Protein AF-A0A951YF21-F1 (afdb_monomer_lite)

pLDDT: mean 87.26, std 12.44, range [41.75, 98.25]

Sequence (91 aa):
MNNTDKKHILYSYETVRDALIKLNDLKKNTILIVVDEQEHLVGSLTDGDLRRGFIKGLTFDNPLTDYLQPDPLFVYQDELHKTDFNNMRYR

Secondary structure (DSSP, 8-state):
--TTTGGGEEETTS-HHHHHHHHHHH-TT-EEEEE-TT--EEEEEEHHHHHHHHHTT--TTS-GGGGS-SS-----TTTTTT--HHHHTT-

Foldseek 3Di:
DPPVVCLQEDEQQDWPVVVVVSQVVVDPPHKHQYAYPVRHGQAIDDPVLVVVCVVVVHDRPDGPSVSGDRDHQDDDPVCVVVDDVVVSVVD

Structure (mmCIF, N/CA/C/O backbone):
data_AF-A0A951YF21-F1
#
_entry.id   AF-A0A951YF21-F1
#
loop_
_atom_site.group_PDB
_atom_site.id
_atom_site.type_symbol
_atom_site.label_atom_id
_atom_site.label_alt_id
_atom_site.label_comp_id
_atom_site.label_asym_id
_atom_site.label_entity_id
_atom_site.label_seq_id
_atom_site.pdbx_PDB_ins_code
_atom_site.Cartn_x
_atom_site.Cartn_y
_atom_site.Cartn_z
_atom_site.occupancy
_atom_site.B_iso_or_equiv
_atom_site.auth_seq_id
_atom_site.auth_comp_id
_atom_site.auth_asym_id
_atom_site.auth_atom_id
_atom_site.pdbx_PDB_model_num
ATOM 1 N N . MET A 1 1 ? 12.652 -13.387 -8.271 1.00 53.25 1 MET A N 1
ATOM 2 C CA . MET A 1 1 ? 13.151 -12.147 -7.634 1.00 53.25 1 MET A CA 1
ATOM 3 C C . MET A 1 1 ? 14.297 -12.436 -6.680 1.00 53.25 1 MET A C 1
ATOM 5 O O . MET A 1 1 ? 14.298 -13.491 -6.050 1.00 53.25 1 MET A O 1
ATOM 9 N N . ASN A 1 2 ? 15.246 -11.506 -6.558 1.00 41.75 2 ASN A N 1
ATOM 10 C CA . ASN A 1 2 ? 16.287 -11.576 -5.532 1.00 41.75 2 ASN A CA 1
ATOM 11 C C . ASN A 1 2 ? 15.693 -11.206 -4.162 1.00 41.75 2 ASN A C 1
ATOM 13 O O . ASN A 1 2 ? 14.656 -10.550 -4.069 1.00 41.75 2 ASN A O 1
ATOM 17 N N . ASN A 1 3 ? 16.354 -11.607 -3.072 1.00 52.25 3 ASN A N 1
ATOM 18 C CA . ASN A 1 3 ? 15.857 -11.400 -1.701 1.00 52.25 3 ASN A CA 1
ATOM 19 C C . ASN A 1 3 ? 15.649 -9.906 -1.344 1.00 52.25 3 ASN A C 1
ATOM 21 O O . ASN A 1 3 ? 14.896 -9.569 -0.436 1.00 52.25 3 ASN A O 1
ATOM 25 N N . THR A 1 4 ? 16.293 -9.001 -2.087 1.00 52.28 4 THR A N 1
ATOM 26 C CA . THR A 1 4 ? 16.221 -7.543 -1.922 1.00 52.28 4 THR A CA 1
ATOM 27 C C . THR A 1 4 ? 14.944 -6.917 -2.494 1.00 52.28 4 THR A C 1
ATOM 29 O O . THR A 1 4 ? 14.582 -5.828 -2.056 1.00 52.28 4 THR A O 1
ATOM 32 N N . ASP A 1 5 ? 14.244 -7.591 -3.413 1.00 62.09 5 ASP A N 1
ATOM 33 C CA . ASP A 1 5 ? 13.042 -7.058 -4.078 1.00 62.09 5 ASP A CA 1
ATOM 34 C C . ASP A 1 5 ? 11.783 -7.276 -3.222 1.00 62.09 5 ASP A C 1
ATOM 36 O O . ASP A 1 5 ? 10.869 -6.452 -3.205 1.00 62.09 5 ASP A O 1
ATOM 40 N N . LYS A 1 6 ? 11.770 -8.350 -2.420 1.00 75.81 6 LYS A N 1
ATOM 41 C CA . LYS A 1 6 ? 10.622 -8.749 -1.586 1.00 75.81 6 LYS A CA 1
ATOM 42 C C . LYS A 1 6 ? 10.226 -7.718 -0.533 1.00 75.81 6 LYS A C 1
ATOM 44 O O . LYS A 1 6 ? 9.074 -7.680 -0.117 1.00 75.81 6 LYS A O 1
ATOM 49 N N . LYS A 1 7 ? 11.158 -6.865 -0.101 1.00 86.69 7 LYS A N 1
ATOM 50 C CA . LYS A 1 7 ? 10.876 -5.843 0.918 1.00 86.69 7 LYS A CA 1
ATOM 51 C C . LYS A 1 7 ? 9.882 -4.780 0.437 1.00 86.69 7 LYS A C 1
ATOM 53 O O . LYS A 1 7 ? 9.217 -4.182 1.269 1.00 86.69 7 LYS A O 1
ATOM 58 N N . HIS A 1 8 ? 9.768 -4.573 -0.878 1.00 90.81 8 HIS A N 1
ATOM 59 C CA . HIS A 1 8 ? 8.816 -3.632 -1.474 1.00 90.81 8 HIS A CA 1
ATOM 60 C C . HIS A 1 8 ? 7.470 -4.273 -1.823 1.00 90.81 8 HIS A C 1
ATOM 62 O O . HIS A 1 8 ? 6.565 -3.559 -2.229 1.00 90.81 8 HIS A O 1
ATOM 68 N N . ILE A 1 9 ? 7.325 -5.592 -1.690 1.00 93.12 9 ILE A N 1
ATOM 69 C CA . ILE A 1 9 ? 6.095 -6.301 -2.057 1.00 93.12 9 ILE A CA 1
ATOM 70 C C . ILE A 1 9 ? 5.181 -6.363 -0.847 1.00 93.12 9 ILE A C 1
ATOM 72 O O . ILE A 1 9 ? 5.647 -6.692 0.237 1.00 93.12 9 ILE A O 1
ATOM 76 N N . LEU A 1 10 ? 3.900 -6.087 -1.023 1.00 95.00 10 LEU A N 1
ATOM 77 C CA . LEU A 1 10 ? 2.861 -6.267 -0.017 1.00 95.00 10 LEU A CA 1
ATOM 78 C C . LEU A 1 10 ? 1.736 -7.090 -0.655 1.00 95.00 10 LEU A C 1
ATOM 80 O O . LEU A 1 10 ? 1.362 -6.832 -1.795 1.00 95.00 10 LEU A O 1
ATOM 84 N N . TYR A 1 11 ? 1.212 -8.093 0.030 1.00 96.31 11 TYR A N 1
ATOM 85 C CA . TYR A 1 11 ? 0.077 -8.853 -0.479 1.00 96.31 1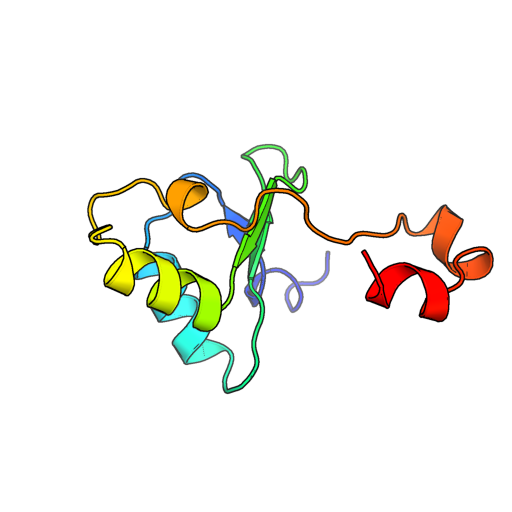1 TYR A CA 1
ATOM 86 C C . TYR A 1 11 ? -1.229 -8.111 -0.200 1.00 96.31 11 TYR A C 1
ATOM 88 O O . TYR A 1 11 ? -1.381 -7.457 0.830 1.00 96.31 11 TYR A O 1
ATOM 96 N N . SER A 1 12 ? -2.203 -8.228 -1.100 1.00 95.75 12 SER A N 1
ATOM 97 C CA . SER A 1 12 ? -3.484 -7.514 -1.013 1.00 95.75 12 SER A CA 1
ATOM 98 C C . SER A 1 12 ? -4.320 -7.874 0.220 1.00 95.75 12 SER A C 1
ATOM 100 O O . SER A 1 12 ? -5.205 -7.108 0.593 1.00 95.75 12 SER A O 1
ATOM 102 N N . TYR A 1 13 ? -4.051 -9.025 0.846 1.00 96.69 13 TYR A N 1
ATOM 103 C CA . TYR A 1 13 ? -4.690 -9.464 2.088 1.00 96.69 13 TYR A CA 1
ATOM 104 C C . TYR A 1 13 ? -4.004 -8.929 3.358 1.00 96.69 13 TYR A C 1
ATOM 106 O O . TYR A 1 13 ? -4.552 -9.089 4.450 1.00 96.69 13 TYR A O 1
ATOM 114 N N . GLU A 1 14 ? -2.805 -8.342 3.252 1.00 97.44 14 GLU A N 1
ATOM 115 C CA . GLU A 1 14 ? -2.116 -7.737 4.396 1.00 97.44 14 GLU A CA 1
ATOM 116 C C . GLU A 1 14 ? -2.854 -6.479 4.869 1.00 97.44 14 GLU A C 1
ATOM 118 O O . GLU A 1 14 ? -3.627 -5.854 4.142 1.00 97.44 14 GLU A O 1
ATOM 123 N N . THR A 1 15 ? -2.634 -6.103 6.125 1.00 97.94 15 THR A N 1
ATOM 124 C CA . THR A 1 15 ? -3.365 -5.001 6.749 1.00 97.94 15 THR A CA 1
ATOM 125 C C . THR A 1 15 ? -2.723 -3.646 6.458 1.00 97.94 15 THR A C 1
ATOM 127 O O . THR A 1 15 ? -1.539 -3.527 6.132 1.00 97.94 15 THR A O 1
ATOM 130 N N . VAL A 1 16 ? -3.481 -2.572 6.693 1.00 97.88 16 VAL A N 1
ATOM 131 C CA . VAL A 1 16 ? -2.955 -1.194 6.687 1.00 97.88 16 VAL A CA 1
ATOM 132 C C . VAL A 1 16 ? -1.786 -1.028 7.670 1.00 97.88 16 VAL A C 1
ATOM 134 O O . VAL A 1 16 ? -0.856 -0.258 7.424 1.00 97.88 16 VAL A O 1
ATOM 137 N N . ARG A 1 17 ? -1.798 -1.765 8.789 1.00 97.06 17 ARG A N 1
ATOM 138 C CA . ARG A 1 17 ? -0.708 -1.750 9.771 1.00 97.06 17 ARG A CA 1
ATOM 139 C C . ARG A 1 17 ? 0.567 -2.369 9.202 1.00 97.06 17 ARG A C 1
ATOM 141 O O . ARG A 1 17 ? 1.633 -1.784 9.386 1.00 97.06 17 ARG A O 1
ATOM 148 N N . ASP A 1 18 ? 0.455 -3.493 8.500 1.00 96.62 18 ASP A N 1
ATOM 149 C CA . ASP A 1 18 ? 1.598 -4.156 7.859 1.00 96.62 18 ASP A CA 1
ATOM 150 C C . ASP A 1 18 ? 2.235 -3.233 6.816 1.00 96.62 18 ASP A C 1
ATOM 152 O O . ASP A 1 18 ? 3.454 -3.054 6.798 1.00 96.62 18 ASP A O 1
AT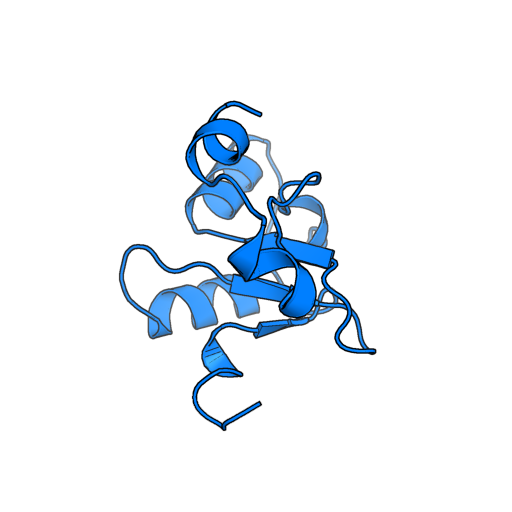OM 156 N N . ALA A 1 19 ? 1.401 -2.544 6.029 1.00 95.31 19 ALA A N 1
ATOM 157 C CA . ALA A 1 19 ? 1.851 -1.535 5.077 1.00 95.31 19 ALA A CA 1
ATOM 158 C C . ALA A 1 19 ? 2.669 -0.418 5.743 1.00 95.31 19 ALA A C 1
ATOM 160 O O . ALA A 1 19 ? 3.753 -0.083 5.270 1.00 95.31 19 ALA A O 1
ATOM 161 N N . LEU A 1 20 ? 2.182 0.141 6.856 1.00 94.62 20 LEU A N 1
ATOM 162 C CA . LEU A 1 20 ? 2.867 1.216 7.583 1.00 94.62 20 LEU A CA 1
ATOM 163 C C . LEU A 1 20 ? 4.191 0.768 8.205 1.00 94.62 20 LEU A C 1
ATOM 165 O O . LEU A 1 20 ? 5.163 1.519 8.157 1.00 94.62 20 LEU A O 1
ATOM 169 N N . ILE A 1 21 ? 4.248 -0.445 8.767 1.00 93.44 21 ILE A N 1
ATOM 170 C CA . ILE A 1 21 ? 5.496 -1.023 9.291 1.00 93.44 21 ILE A CA 1
ATOM 171 C C . ILE A 1 21 ? 6.519 -1.126 8.157 1.00 93.44 21 ILE A C 1
ATOM 173 O O . ILE A 1 21 ? 7.649 -0.654 8.283 1.00 93.44 21 ILE A O 1
ATOM 177 N N . LYS A 1 22 ? 6.095 -1.662 7.012 1.00 92.69 22 LYS A N 1
ATOM 178 C CA . LYS A 1 22 ? 6.961 -1.845 5.849 1.00 92.69 22 LYS A CA 1
ATOM 179 C C . LYS A 1 22 ? 7.438 -0.511 5.275 1.00 92.69 22 LYS A C 1
ATOM 181 O O . LYS A 1 22 ? 8.625 -0.349 5.008 1.00 92.69 22 LYS A O 1
ATOM 186 N N . LEU A 1 23 ? 6.548 0.473 5.141 1.00 92.25 23 LEU A N 1
ATOM 187 C CA . LEU A 1 23 ? 6.902 1.828 4.702 1.00 92.25 23 LEU A CA 1
ATOM 188 C C . LEU A 1 23 ? 7.910 2.492 5.651 1.00 92.25 23 LEU A C 1
ATOM 190 O O . LEU A 1 23 ? 8.873 3.106 5.184 1.00 92.25 23 LEU A O 1
ATOM 194 N N . ASN A 1 24 ? 7.743 2.319 6.964 1.00 90.12 24 ASN A N 1
ATOM 195 C CA . ASN A 1 24 ? 8.674 2.838 7.964 1.00 90.12 24 ASN A CA 1
ATOM 196 C C . ASN A 1 24 ? 10.088 2.246 7.809 1.00 90.12 24 ASN A C 1
ATOM 198 O O . ASN A 1 24 ? 11.078 2.978 7.889 1.00 90.12 24 ASN A O 1
ATOM 202 N N . ASP A 1 25 ? 10.193 0.949 7.516 1.00 88.81 25 ASP A N 1
ATOM 203 C CA . ASP A 1 25 ? 11.480 0.262 7.357 1.00 88.81 25 ASP A CA 1
ATOM 204 C C . ASP A 1 25 ? 12.218 0.652 6.065 1.00 88.81 25 ASP A C 1
ATOM 206 O O . ASP A 1 25 ? 13.454 0.641 6.005 1.00 88.81 25 ASP A O 1
ATOM 210 N N . LEU A 1 26 ? 11.482 1.029 5.015 1.00 84.94 26 LEU A N 1
ATOM 211 C CA . LEU A 1 26 ? 12.052 1.288 3.691 1.00 84.94 26 LEU A CA 1
ATOM 212 C C . LEU A 1 26 ? 12.619 2.708 3.488 1.00 84.94 26 LEU A C 1
ATOM 214 O O . LEU A 1 26 ? 13.293 2.946 2.484 1.00 84.94 26 LEU A O 1
ATOM 218 N N . LYS A 1 27 ? 12.466 3.613 4.469 1.00 78.81 27 LYS A N 1
ATOM 219 C CA . LYS A 1 27 ? 12.889 5.036 4.443 1.00 78.81 27 LYS A CA 1
ATOM 220 C C . LYS A 1 27 ? 12.044 5.914 3.491 1.00 78.81 27 LYS A C 1
ATOM 222 O O . LYS A 1 27 ? 11.086 5.461 2.871 1.00 78.81 27 LYS A O 1
ATOM 227 N N . LYS A 1 28 ? 12.365 7.218 3.422 1.00 70.06 28 LYS A N 1
ATOM 228 C CA . LYS A 1 28 ? 11.573 8.255 2.719 1.00 70.06 28 LYS A CA 1
ATOM 229 C C . LYS A 1 28 ? 11.396 7.985 1.217 1.00 70.06 28 LYS A C 1
ATOM 231 O O . LYS A 1 28 ? 12.340 7.578 0.549 1.00 70.06 28 LYS A O 1
ATOM 236 N N . ASN A 1 29 ? 10.224 8.372 0.699 1.00 65.75 29 ASN A N 1
ATOM 237 C CA . ASN A 1 29 ? 9.800 8.275 -0.708 1.00 65.75 29 ASN A CA 1
ATOM 238 C C . ASN A 1 29 ? 9.673 6.839 -1.233 1.00 65.75 29 ASN A C 1
ATOM 240 O O . ASN A 1 29 ? 9.932 6.583 -2.409 1.00 65.75 29 ASN A O 1
ATOM 244 N N . THR A 1 30 ? 9.273 5.910 -0.368 1.00 82.81 30 THR A N 1
ATOM 245 C CA . THR A 1 30 ? 9.105 4.518 -0.769 1.00 82.81 30 THR A CA 1
ATOM 246 C C . THR A 1 30 ? 7.710 4.237 -1.319 1.00 82.81 30 THR A C 1
ATOM 248 O O . THR A 1 30 ? 6.707 4.778 -0.857 1.00 82.81 30 THR A O 1
ATOM 251 N N . ILE A 1 31 ? 7.681 3.351 -2.309 1.00 89.56 31 ILE A N 1
ATOM 252 C CA . ILE A 1 31 ? 6.498 2.707 -2.856 1.00 89.56 31 ILE A CA 1
ATOM 253 C C . ILE A 1 31 ? 6.480 1.231 -2.443 1.00 89.56 31 ILE A C 1
ATOM 255 O O . ILE A 1 31 ? 7.525 0.565 -2.423 1.00 89.56 31 ILE A O 1
ATOM 259 N N . LEU A 1 32 ? 5.290 0.739 -2.115 1.00 92.56 32 LEU A N 1
ATOM 260 C CA . LEU A 1 32 ? 4.987 -0.681 -2.016 1.00 92.56 32 LEU A CA 1
ATOM 261 C C . LEU A 1 32 ? 4.263 -1.126 -3.284 1.00 92.56 32 LEU A C 1
ATOM 263 O O . LEU A 1 32 ? 3.337 -0.460 -3.746 1.00 92.56 32 LEU A O 1
ATOM 267 N N . ILE A 1 33 ? 4.694 -2.253 -3.834 1.00 92.38 33 ILE A N 1
ATOM 268 C CA . ILE A 1 33 ? 4.031 -2.948 -4.931 1.00 92.38 33 ILE A CA 1
ATOM 269 C C . ILE A 1 33 ? 3.062 -3.937 -4.306 1.00 92.38 33 ILE A C 1
ATOM 271 O O . ILE A 1 33 ? 3.480 -4.799 -3.533 1.00 92.38 33 ILE A O 1
ATOM 275 N N . VAL A 1 34 ? 1.780 -3.792 -4.615 1.00 93.88 34 VAL A N 1
ATOM 276 C CA . VAL A 1 34 ? 0.736 -4.633 -4.041 1.00 93.88 34 VAL A CA 1
ATOM 277 C C . VAL A 1 34 ? 0.367 -5.725 -5.028 1.00 93.88 34 VAL A C 1
ATOM 279 O O . VAL A 1 34 ? 0.063 -5.428 -6.185 1.00 93.88 34 VAL A O 1
ATOM 282 N N . VAL A 1 35 ? 0.419 -6.975 -4.575 1.00 93.81 35 VAL A N 1
ATOM 283 C CA . VAL A 1 35 ? 0.170 -8.161 -5.401 1.00 93.81 35 VAL A CA 1
ATOM 2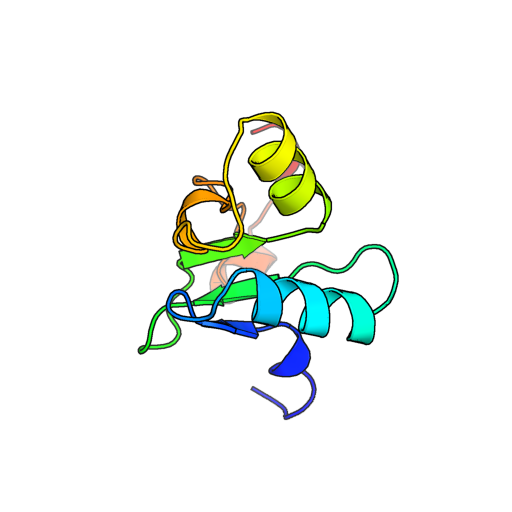84 C C . VAL A 1 35 ? -0.892 -9.072 -4.794 1.00 93.81 35 VAL A C 1
ATOM 286 O O . VAL A 1 35 ? -1.150 -9.014 -3.592 1.00 93.81 35 VAL A O 1
ATOM 289 N N . ASP A 1 36 ? -1.509 -9.910 -5.621 1.00 94.56 36 ASP A N 1
ATOM 290 C CA . ASP A 1 36 ? -2.377 -10.993 -5.155 1.00 94.56 36 ASP A CA 1
ATOM 291 C C . ASP A 1 36 ? -1.558 -12.210 -4.673 1.00 94.56 36 ASP A C 1
ATOM 293 O O . ASP A 1 36 ? -0.325 -12.209 -4.678 1.00 94.56 36 ASP A O 1
ATOM 297 N N . GLU A 1 37 ? -2.242 -13.272 -4.244 1.00 94.31 37 GLU A N 1
ATOM 298 C CA . GLU A 1 37 ? -1.612 -14.523 -3.788 1.00 94.31 37 GLU A CA 1
ATOM 299 C C . GLU A 1 37 ? -0.811 -15.253 -4.883 1.00 94.31 37 GLU A C 1
ATOM 301 O O . GLU A 1 37 ? 0.019 -16.108 -4.574 1.00 94.31 37 GLU A O 1
ATOM 306 N N . GLN A 1 38 ? -1.055 -14.937 -6.157 1.00 94.94 38 GLN A N 1
ATOM 307 C CA . GLN A 1 38 ? -0.347 -15.483 -7.313 1.00 94.94 38 GLN A CA 1
ATOM 308 C C . GLN A 1 38 ? 0.779 -14.549 -7.803 1.00 94.94 38 GLN A C 1
ATOM 310 O O . GLN A 1 38 ? 1.371 -14.806 -8.850 1.00 94.94 38 GLN A O 1
ATOM 315 N N . GLU A 1 39 ? 1.108 -13.503 -7.035 1.00 90.88 39 GLU A N 1
ATOM 316 C CA . GLU A 1 39 ? 2.087 -12.458 -7.359 1.00 90.88 39 GLU A CA 1
ATOM 317 C C . GLU A 1 39 ? 1.725 -11.598 -8.593 1.00 90.88 39 GLU A C 1
ATOM 319 O O . GLU A 1 39 ? 2.597 -10.947 -9.177 1.00 90.88 39 GLU A O 1
ATOM 324 N N . HIS A 1 40 ? 0.448 -11.520 -8.985 1.00 90.56 40 HIS A N 1
ATOM 325 C CA . HIS A 1 40 ? 0.016 -10.562 -10.005 1.00 90.56 40 HIS A CA 1
ATOM 326 C C . HIS A 1 40 ? -0.090 -9.151 -9.427 1.00 90.56 40 HIS A C 1
ATOM 328 O O . HIS A 1 40 ? -0.566 -8.958 -8.310 1.00 90.56 40 HIS A O 1
ATOM 334 N N . LEU A 1 41 ? 0.309 -8.144 -10.211 1.00 89.94 41 LEU A N 1
ATOM 335 C CA . LEU A 1 41 ? 0.207 -6.738 -9.825 1.00 89.94 41 LEU A CA 1
ATOM 336 C C . LEU A 1 41 ? -1.261 -6.329 -9.637 1.00 89.94 41 LEU A C 1
ATOM 338 O O . LEU A 1 41 ? -2.025 -6.286 -10.597 1.00 89.94 41 LEU A O 1
ATOM 342 N N . VAL A 1 42 ? -1.615 -5.962 -8.407 1.00 92.00 42 VAL A N 1
ATOM 343 C CA . VAL A 1 42 ? -2.926 -5.401 -8.047 1.00 92.00 42 VAL A CA 1
ATOM 344 C C . VAL A 1 42 ? -2.868 -3.877 -8.031 1.00 92.00 42 VAL A C 1
ATOM 346 O O . VAL A 1 42 ? -3.809 -3.209 -8.450 1.00 92.00 42 VAL A O 1
ATOM 349 N N . GLY A 1 43 ? -1.761 -3.305 -7.557 1.00 91.69 43 GLY A N 1
ATOM 350 C CA . GLY A 1 43 ? -1.608 -1.859 -7.480 1.00 91.69 43 GLY A CA 1
ATOM 351 C C . GLY A 1 43 ? -0.315 -1.428 -6.813 1.00 91.69 43 GLY A C 1
ATOM 352 O O . GLY A 1 43 ? 0.630 -2.200 -6.656 1.00 91.69 43 GLY A O 1
ATOM 353 N N . SER A 1 44 ? -0.280 -0.167 -6.401 1.00 91.88 44 SER A N 1
ATOM 354 C CA . SER A 1 44 ? 0.824 0.371 -5.615 1.00 91.88 44 SER A CA 1
ATOM 355 C C . SER A 1 44 ? 0.308 1.217 -4.465 1.00 91.88 44 SER A C 1
ATOM 357 O O . SER A 1 44 ? -0.814 1.728 -4.513 1.00 91.88 44 SER A O 1
ATOM 359 N N . LEU A 1 45 ? 1.129 1.343 -3.429 1.00 93.19 45 LEU A N 1
ATOM 360 C CA . LEU A 1 45 ? 0.772 2.056 -2.218 1.00 93.19 45 LEU A CA 1
ATOM 361 C C . LEU A 1 45 ? 1.944 2.897 -1.718 1.00 93.19 45 LEU A C 1
ATOM 363 O O . LEU A 1 45 ? 3.078 2.429 -1.608 1.00 93.19 45 LEU A O 1
ATOM 367 N N . THR A 1 46 ? 1.652 4.146 -1.377 1.00 92.44 46 THR A N 1
ATOM 368 C CA . THR A 1 46 ? 2.589 5.087 -0.756 1.00 92.44 46 THR A CA 1
ATOM 369 C C . THR A 1 46 ? 2.007 5.659 0.538 1.00 92.44 46 THR A C 1
ATOM 371 O O . THR A 1 46 ? 0.796 5.607 0.764 1.00 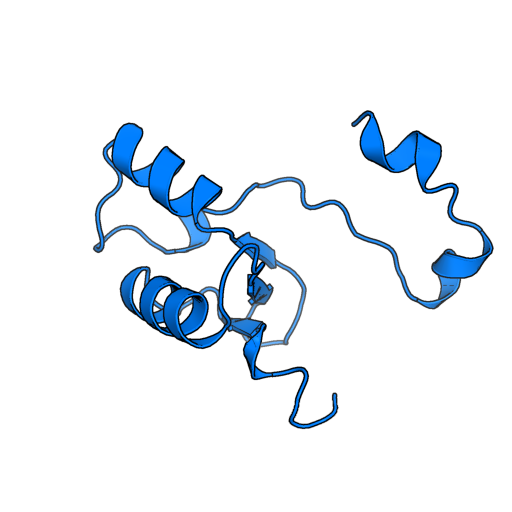92.44 46 THR A O 1
ATOM 374 N N . ASP A 1 47 ? 2.833 6.328 1.350 1.00 91.94 47 ASP A N 1
ATOM 375 C CA . ASP A 1 47 ? 2.344 7.143 2.480 1.00 91.94 47 ASP A CA 1
ATOM 376 C C . ASP A 1 47 ? 1.278 8.163 2.045 1.00 91.94 47 ASP A C 1
ATOM 378 O O . ASP A 1 47 ? 0.380 8.520 2.808 1.00 91.94 47 ASP A O 1
ATOM 382 N N . GLY A 1 48 ? 1.368 8.659 0.804 1.00 91.62 48 GLY A N 1
ATOM 383 C CA . GLY A 1 48 ? 0.399 9.593 0.245 1.00 91.62 48 GLY A CA 1
ATOM 384 C C . GLY A 1 48 ? -0.987 8.977 0.081 1.00 91.62 48 GLY A C 1
ATOM 385 O O . GLY A 1 48 ? -1.977 9.663 0.336 1.00 91.62 48 GLY A O 1
ATOM 386 N N . ASP A 1 49 ? -1.056 7.708 -0.312 1.00 93.50 49 ASP A N 1
ATOM 387 C CA . ASP A 1 49 ? -2.301 6.956 -0.467 1.00 93.50 49 ASP A CA 1
ATOM 388 C C . ASP A 1 49 ? -2.945 6.679 0.886 1.00 93.50 49 ASP A C 1
ATOM 390 O O . ASP A 1 49 ? -4.102 7.040 1.098 1.00 93.50 49 ASP A O 1
ATOM 394 N N . LEU A 1 50 ? -2.156 6.179 1.843 1.00 95.44 50 LEU A N 1
ATOM 395 C CA . LEU A 1 50 ? -2.593 5.968 3.224 1.00 95.44 50 LEU A CA 1
ATOM 396 C C . LEU A 1 50 ? -3.121 7.260 3.847 1.00 95.44 50 LEU A C 1
ATOM 398 O O . LEU A 1 50 ? -4.251 7.317 4.331 1.00 95.44 50 LEU A O 1
ATOM 402 N N . ARG A 1 51 ? -2.353 8.349 3.740 1.00 95.31 51 ARG A N 1
ATOM 403 C CA . ARG A 1 51 ? -2.769 9.672 4.218 1.00 95.31 51 ARG A CA 1
ATOM 404 C C . ARG A 1 51 ? -4.064 10.147 3.555 1.00 95.31 51 ARG A C 1
ATOM 406 O O . ARG A 1 51 ? -4.919 10.696 4.243 1.00 95.31 51 ARG A O 1
ATOM 413 N N . ARG A 1 52 ? -4.228 9.970 2.237 1.00 95.62 52 ARG A N 1
ATOM 414 C CA . ARG A 1 52 ? -5.471 10.335 1.531 1.00 95.62 52 ARG A CA 1
ATOM 415 C C . ARG A 1 52 ? -6.653 9.479 1.980 1.00 95.62 52 ARG A C 1
ATOM 417 O O . ARG A 1 52 ? -7.743 10.025 2.123 1.00 95.62 52 ARG A O 1
ATOM 424 N N . GLY A 1 53 ? -6.444 8.187 2.212 1.00 96.38 53 GLY A N 1
ATOM 425 C CA . GLY A 1 53 ? -7.461 7.274 2.729 1.00 96.38 53 GLY A CA 1
ATOM 426 C C . GLY A 1 53 ? -7.949 7.683 4.116 1.00 96.38 53 GLY A C 1
ATOM 427 O O . GLY A 1 53 ? -9.150 7.861 4.311 1.00 96.38 53 GLY A O 1
ATOM 428 N N . PHE A 1 54 ? -7.026 7.968 5.038 1.00 97.75 54 PHE A N 1
ATOM 429 C CA . PHE A 1 54 ? -7.376 8.449 6.378 1.00 97.75 54 PHE A CA 1
ATOM 430 C C . PHE A 1 54 ? -8.138 9.784 6.344 1.00 97.75 54 PHE A C 1
ATOM 432 O O . PHE A 1 54 ? -9.122 9.947 7.060 1.00 97.75 54 PHE A O 1
ATOM 439 N N . ILE A 1 55 ? -7.754 10.725 5.469 1.00 97.94 55 ILE A N 1
ATOM 440 C CA . ILE A 1 55 ? -8.491 11.993 5.280 1.00 97.94 55 ILE A CA 1
ATOM 441 C C . ILE A 1 55 ? -9.928 11.750 4.783 1.00 97.94 55 ILE A C 1
ATOM 443 O O . ILE A 1 55 ? -10.829 12.511 5.126 1.00 97.94 55 ILE A O 1
ATOM 447 N N . LYS A 1 56 ? -10.156 10.690 3.998 1.00 96.81 56 LYS A N 1
ATOM 448 C CA . LYS A 1 56 ? -11.487 10.281 3.517 1.00 96.81 56 LYS A CA 1
ATOM 449 C C . LYS A 1 56 ? -12.297 9.483 4.550 1.00 96.81 56 LYS A C 1
ATOM 451 O O . LYS A 1 56 ? -13.431 9.118 4.254 1.00 96.81 56 LYS A O 1
ATOM 456 N N . GLY A 1 57 ? -11.746 9.224 5.737 1.00 97.88 57 GLY A N 1
ATOM 457 C CA . GLY A 1 57 ? -12.417 8.491 6.812 1.00 97.88 57 GLY A CA 1
ATOM 458 C C . GLY A 1 57 ? -12.226 6.974 6.777 1.00 97.88 57 GLY A C 1
ATOM 459 O O . GLY A 1 57 ? -12.886 6.284 7.549 1.00 97.88 57 GLY A O 1
ATOM 460 N N . LEU A 1 58 ? -11.334 6.449 5.926 1.00 98.12 58 LEU A N 1
ATOM 461 C CA . LEU A 1 58 ? -10.919 5.049 6.033 1.00 98.12 58 LEU A CA 1
ATOM 462 C C . LEU A 1 58 ? -10.166 4.837 7.353 1.00 98.12 58 LEU A C 1
ATOM 464 O O . LEU A 1 58 ? -9.482 5.739 7.844 1.00 98.12 58 LEU A O 1
ATOM 468 N N . THR A 1 59 ? -10.288 3.646 7.928 1.00 97.88 59 THR A N 1
ATOM 469 C CA . THR A 1 59 ? -9.642 3.261 9.186 1.00 97.88 59 THR A CA 1
ATOM 470 C C . THR A 1 59 ? -8.658 2.114 8.964 1.00 97.88 59 THR A C 1
ATOM 472 O O . THR A 1 59 ? -8.515 1.587 7.861 1.00 97.88 59 THR A O 1
ATOM 475 N N . PHE A 1 60 ? -7.966 1.701 10.025 1.00 97.19 60 PHE A N 1
ATOM 476 C CA . PHE A 1 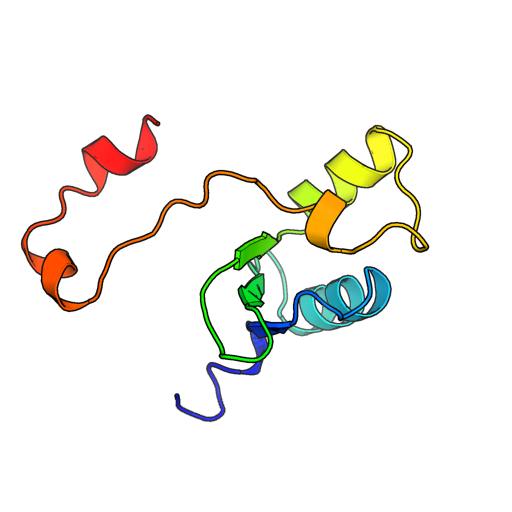60 ? -7.095 0.524 9.987 1.00 97.19 60 PHE A CA 1
ATOM 477 C C . PHE A 1 60 ? -7.838 -0.791 9.714 1.00 97.19 60 PHE A C 1
ATOM 479 O O . PHE A 1 60 ? -7.188 -1.758 9.326 1.00 97.19 60 PHE A O 1
ATOM 486 N N . ASP A 1 61 ? -9.157 -0.820 9.923 1.00 97.19 61 ASP A N 1
ATOM 487 C CA . ASP A 1 61 ? -9.995 -2.010 9.738 1.00 97.19 61 ASP A CA 1
ATOM 488 C C . ASP A 1 61 ? -10.513 -2.136 8.299 1.00 97.19 61 ASP A C 1
ATOM 490 O O . ASP A 1 61 ? -11.020 -3.188 7.909 1.00 97.19 61 ASP A O 1
ATOM 494 N N . ASN A 1 62 ? -10.391 -1.073 7.496 1.00 98.25 62 ASN A N 1
ATOM 495 C CA . ASN A 1 62 ? -10.669 -1.153 6.070 1.00 98.25 62 ASN A CA 1
ATOM 496 C C . ASN A 1 62 ? -9.653 -2.076 5.379 1.00 98.25 62 ASN A C 1
ATOM 498 O O . ASN A 1 62 ? -8.462 -2.034 5.713 1.00 98.25 62 ASN A O 1
ATOM 502 N N . PRO A 1 63 ? -10.089 -2.855 4.373 1.00 97.06 63 PRO A N 1
ATOM 503 C CA . PRO A 1 63 ? -9.184 -3.567 3.488 1.00 97.06 63 PRO A CA 1
ATOM 504 C C . PRO A 1 63 ? -8.103 -2.642 2.927 1.00 97.06 63 PRO A C 1
ATOM 506 O O . PRO A 1 63 ? -8.375 -1.522 2.495 1.00 97.06 63 PRO A O 1
ATOM 509 N N . LEU A 1 64 ? -6.867 -3.135 2.875 1.00 96.62 64 LEU A N 1
ATOM 510 C CA . LEU A 1 64 ? -5.742 -2.406 2.293 1.00 96.62 64 LEU A CA 1
ATOM 511 C C . LEU A 1 64 ? -6.018 -1.978 0.843 1.00 96.62 64 LEU A C 1
ATOM 513 O O . LEU A 1 64 ? -5.598 -0.904 0.417 1.00 96.62 64 LEU A O 1
ATOM 517 N N . THR A 1 65 ? -6.760 -2.799 0.100 1.00 95.50 65 THR A N 1
ATOM 518 C CA . THR A 1 65 ? -7.165 -2.529 -1.282 1.00 95.50 65 THR A CA 1
ATOM 519 C C . THR A 1 65 ? -7.959 -1.233 -1.442 1.00 95.50 65 THR A C 1
ATOM 521 O O . THR A 1 65 ? -7.860 -0.604 -2.492 1.00 95.50 65 THR A O 1
ATOM 524 N N . ASP A 1 66 ? -8.670 -0.776 -0.404 1.00 96.44 66 ASP A N 1
ATOM 525 C CA . ASP A 1 66 ? -9.426 0.487 -0.421 1.00 96.44 66 ASP A CA 1
ATOM 526 C C . ASP A 1 66 ? -8.506 1.719 -0.491 1.00 96.44 66 ASP A C 1
ATOM 528 O O . ASP A 1 66 ? -8.937 2.818 -0.851 1.00 96.44 66 ASP A O 1
ATOM 532 N N . TYR A 1 67 ? -7.231 1.545 -0.136 1.00 95.88 67 TYR A N 1
ATOM 533 C CA . TYR A 1 67 ? -6.221 2.596 -0.166 1.00 95.88 67 TYR A CA 1
ATOM 534 C C . TYR A 1 67 ? -5.455 2.649 -1.487 1.00 95.88 67 TYR A C 1
ATOM 536 O O . TYR A 1 67 ? -4.732 3.616 -1.715 1.00 95.88 67 TYR A O 1
ATOM 544 N N . LEU A 1 68 ? -5.577 1.642 -2.354 1.00 92.25 68 LEU A N 1
ATOM 545 C CA . LEU A 1 68 ? -4.789 1.579 -3.580 1.00 92.25 68 LEU A CA 1
ATOM 546 C C . LEU A 1 68 ? -5.253 2.614 -4.599 1.00 92.25 68 LEU A C 1
ATOM 548 O O . LEU A 1 68 ? -6.441 2.912 -4.742 1.00 92.25 68 LEU A O 1
ATOM 552 N N . GLN A 1 69 ? -4.293 3.128 -5.362 1.00 76.75 69 GLN A N 1
ATOM 553 C CA . GLN A 1 69 ? -4.615 3.838 -6.587 1.00 76.75 69 GLN A CA 1
ATOM 554 C C . GLN A 1 69 ? -5.058 2.793 -7.643 1.00 76.75 69 GLN A C 1
ATOM 556 O O . GLN A 1 69 ? -4.329 1.827 -7.872 1.00 76.75 69 GLN A O 1
ATOM 561 N N . PRO A 1 70 ? -6.255 2.941 -8.249 1.00 69.19 70 PRO A N 1
ATOM 562 C CA . PRO A 1 70 ? -6.883 1.882 -9.051 1.00 69.19 70 PRO A CA 1
ATOM 563 C C . PRO A 1 70 ? -6.374 1.754 -10.499 1.00 69.19 70 PRO A C 1
ATOM 565 O O . PRO A 1 70 ? -6.766 0.817 -11.184 1.00 69.19 70 PRO A O 1
ATOM 568 N N . ASP A 1 71 ? -5.540 2.676 -10.986 1.00 73.44 71 ASP A N 1
ATOM 569 C CA . ASP A 1 71 ? -4.961 2.659 -12.342 1.00 73.44 71 ASP A CA 1
ATOM 570 C C . ASP A 1 71 ? -3.437 2.837 -12.256 1.00 73.44 71 ASP A C 1
ATOM 572 O O . ASP A 1 71 ? -2.926 3.936 -12.516 1.00 73.44 71 ASP A O 1
ATOM 576 N N . PRO A 1 72 ? -2.709 1.811 -11.773 1.00 74.94 72 PRO A N 1
ATOM 577 C CA . PRO A 1 72 ? -1.273 1.904 -11.608 1.00 74.94 72 PRO A CA 1
ATOM 578 C C . PRO A 1 72 ? -0.611 2.058 -12.975 1.00 74.94 72 PRO A C 1
ATOM 580 O O . PRO A 1 72 ? -0.945 1.380 -13.946 1.00 74.94 72 PRO A O 1
ATOM 583 N N . LEU A 1 73 ? 0.394 2.922 -13.045 1.00 80.88 73 LEU A N 1
ATOM 584 C CA . LEU A 1 73 ? 1.238 3.019 -14.223 1.00 80.88 73 LEU A CA 1
ATOM 585 C C . LEU A 1 73 ? 2.287 1.902 -14.184 1.00 80.88 73 LEU A C 1
ATOM 587 O O . LEU A 1 73 ? 3.149 1.896 -13.305 1.00 80.88 73 LEU A O 1
ATOM 591 N N . PHE A 1 74 ? 2.237 0.978 -15.139 1.00 84.06 74 PHE A N 1
ATOM 592 C CA . PHE A 1 74 ? 3.187 -0.129 -15.248 1.00 84.06 74 PHE A CA 1
ATOM 593 C C . PHE A 1 74 ? 3.691 -0.303 -16.683 1.00 84.06 74 PHE A C 1
ATOM 595 O O . PHE A 1 74 ? 3.130 0.246 -17.630 1.00 84.06 74 PHE A O 1
ATOM 602 N N . VAL A 1 75 ? 4.787 -1.049 -16.822 1.00 87.12 75 VAL A N 1
ATOM 603 C CA . VAL A 1 75 ? 5.409 -1.403 -18.103 1.00 87.12 75 VAL A CA 1
ATOM 604 C C . VAL A 1 75 ? 5.863 -2.852 -18.025 1.00 87.12 75 VAL A C 1
ATOM 606 O O . VAL A 1 75 ? 6.469 -3.247 -17.025 1.00 87.12 75 VAL A O 1
ATOM 609 N N . TYR A 1 76 ? 5.604 -3.633 -19.070 1.00 87.00 76 TYR A N 1
ATOM 610 C CA . TYR A 1 76 ? 6.147 -4.983 -19.170 1.00 87.00 76 TYR A CA 1
ATOM 611 C C . TYR A 1 76 ? 7.619 -4.959 -19.582 1.00 87.00 76 TYR A C 1
ATOM 613 O O . TYR A 1 76 ? 8.070 -4.099 -20.338 1.00 87.00 76 TYR A O 1
ATOM 621 N N . GLN A 1 77 ? 8.399 -5.915 -19.080 1.00 86.88 77 GLN A N 1
ATOM 622 C CA . GLN A 1 77 ? 9.847 -5.931 -19.288 1.00 86.88 77 GLN A CA 1
ATOM 623 C C . GLN A 1 77 ? 10.241 -5.995 -20.774 1.00 86.88 77 GLN A C 1
ATOM 625 O O . GLN A 1 77 ? 11.213 -5.366 -21.191 1.00 86.88 77 GLN A O 1
ATOM 630 N N . ASP A 1 78 ? 9.484 -6.734 -21.577 1.00 91.38 78 ASP A N 1
ATOM 631 C CA . ASP A 1 78 ? 9.649 -6.855 -23.023 1.00 91.38 78 ASP A CA 1
ATOM 632 C C . ASP A 1 78 ? 9.196 -5.604 -23.791 1.00 91.38 78 ASP A C 1
ATOM 634 O O . ASP A 1 78 ? 9.625 -5.397 -24.925 1.00 91.38 78 ASP A O 1
ATOM 638 N N . GLU A 1 79 ? 8.417 -4.718 -23.174 1.00 90.00 79 GLU A N 1
ATOM 639 C CA . GLU A 1 79 ? 7.996 -3.442 -23.757 1.00 90.00 79 GLU A CA 1
ATOM 640 C C . GLU A 1 79 ? 8.928 -2.278 -23.404 1.00 90.00 79 GLU A C 1
ATOM 642 O O . GLU A 1 79 ? 8.936 -1.286 -24.131 1.00 90.00 79 GLU A O 1
ATOM 647 N N . LEU A 1 80 ? 9.780 -2.415 -22.377 1.00 87.56 80 LEU A N 1
ATOM 648 C CA . LEU A 1 80 ? 10.653 -1.341 -21.863 1.00 87.56 80 LEU A CA 1
ATOM 649 C C . LEU A 1 80 ? 11.440 -0.593 -22.948 1.00 87.56 80 LEU A C 1
ATOM 651 O O . LEU A 1 80 ? 11.606 0.620 -22.870 1.00 87.56 80 LEU A O 1
ATOM 655 N N . HIS A 1 81 ? 11.939 -1.307 -23.958 1.00 89.00 81 HIS A N 1
ATOM 656 C CA . HIS A 1 81 ? 12.739 -0.727 -25.040 1.00 89.00 81 HIS A CA 1
ATOM 657 C C . HIS A 1 81 ? 11.914 0.069 -26.067 1.00 89.00 81 HIS A C 1
ATOM 659 O O . HIS A 1 81 ? 12.484 0.791 -26.881 1.00 89.00 81 HIS A O 1
ATOM 665 N N . LYS A 1 82 ? 10.585 -0.079 -26.048 1.00 87.06 82 LYS A N 1
ATOM 666 C CA . LYS A 1 82 ? 9.625 0.611 -26.924 1.00 87.06 82 LYS A CA 1
ATOM 667 C C . LYS A 1 82 ? 8.859 1.711 -26.192 1.00 87.06 82 LYS A C 1
ATOM 669 O O . LYS A 1 82 ? 8.192 2.517 -26.836 1.00 87.06 82 LYS A O 1
ATOM 674 N N . THR A 1 83 ? 8.911 1.723 -24.865 1.00 86.62 83 THR A N 1
ATOM 675 C CA . THR A 1 83 ? 8.134 2.637 -24.036 1.00 86.62 83 THR A CA 1
ATOM 676 C C . THR A 1 83 ? 8.679 4.062 -24.098 1.00 86.62 83 THR A C 1
ATOM 678 O O . THR A 1 83 ? 9.831 4.319 -23.752 1.00 86.62 83 THR A O 1
ATOM 681 N N . ASP A 1 84 ? 7.820 5.015 -24.463 1.00 87.69 84 ASP A N 1
ATOM 682 C CA . ASP A 1 84 ? 8.091 6.440 -24.268 1.00 87.69 84 ASP A CA 1
ATOM 683 C C . ASP A 1 84 ? 7.597 6.889 -22.888 1.00 87.69 84 ASP A C 1
ATOM 685 O O . ASP A 1 84 ? 6.414 7.170 -22.675 1.00 87.69 84 ASP A O 1
ATOM 689 N N . PHE A 1 85 ? 8.530 6.982 -21.943 1.00 84.88 85 PHE A N 1
ATOM 690 C CA . PHE A 1 85 ? 8.246 7.383 -20.567 1.00 84.88 85 PHE A CA 1
ATOM 691 C C . PHE A 1 85 ? 7.719 8.819 -20.434 1.00 84.88 85 PHE A C 1
ATOM 693 O O . PHE A 1 85 ? 7.075 9.126 -19.428 1.00 84.88 85 PHE A O 1
ATOM 700 N N . ASN A 1 86 ? 7.948 9.699 -21.418 1.00 83.31 86 ASN A N 1
ATOM 701 C CA . ASN A 1 86 ? 7.419 11.062 -21.360 1.00 83.31 86 ASN A CA 1
ATOM 702 C C . ASN A 1 86 ? 5.894 11.050 -21.458 1.00 83.31 86 ASN A C 1
ATOM 704 O O . ASN A 1 86 ? 5.231 11.716 -20.669 1.00 83.31 86 ASN A O 1
ATOM 708 N N . ASN A 1 87 ? 5.335 10.230 -22.349 1.00 78.25 87 ASN A N 1
ATOM 709 C CA . ASN A 1 87 ? 3.887 10.129 -22.543 1.00 78.25 87 ASN A CA 1
ATOM 710 C C . ASN A 1 87 ? 3.178 9.395 -21.400 1.00 78.25 87 ASN A C 1
ATOM 712 O O . ASN A 1 87 ? 1.987 9.597 -21.177 1.00 78.25 87 ASN A O 1
ATOM 716 N N . MET A 1 88 ? 3.902 8.579 -20.635 1.00 77.50 88 MET A N 1
ATOM 717 C CA . MET A 1 88 ? 3.330 7.858 -19.499 1.00 77.50 88 MET A CA 1
ATOM 718 C C . MET A 1 88 ? 3.017 8.759 -18.293 1.00 77.50 88 MET A C 1
ATOM 720 O O . MET A 1 88 ? 2.113 8.449 -17.523 1.00 77.50 88 MET A O 1
ATOM 724 N N . ARG A 1 89 ? 3.741 9.875 -18.117 1.00 61.84 89 ARG A N 1
ATOM 725 C CA . ARG A 1 89 ? 3.584 10.793 -16.969 1.00 61.84 89 ARG A CA 1
ATOM 726 C C . ARG A 1 89 ? 2.368 11.722 -17.043 1.00 61.84 89 ARG A C 1
ATOM 728 O O . ARG A 1 89 ? 2.073 12.374 -16.046 1.00 61.84 89 ARG A O 1
ATOM 735 N N . TYR A 1 90 ? 1.704 11.803 -18.195 1.00 61.00 90 TYR A N 1
ATOM 736 C CA . TYR A 1 90 ? 0.581 12.717 -18.444 1.00 61.00 90 TYR A CA 1
ATOM 737 C C . TYR A 1 90 ? -0.797 12.030 -18.429 1.00 61.00 90 TYR A C 1
ATOM 739 O O . TYR A 1 90 ? -1.767 12.638 -18.878 1.00 61.00 90 TYR A O 1
ATOM 747 N N . ARG A 1 91 ? -0.880 10.779 -17.957 1.00 54.53 91 ARG A N 1
ATOM 748 C CA . ARG A 1 91 ? -2.159 10.093 -17.716 1.00 54.53 91 ARG A CA 1
ATOM 749 C C . ARG A 1 91 ? -2.849 10.636 -16.466 1.00 54.53 91 ARG A C 1
ATOM 751 O O . ARG A 1 91 ? -2.127 10.992 -15.506 1.0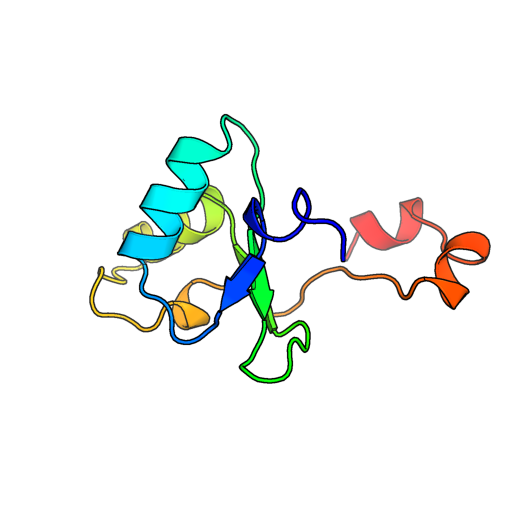0 54.53 91 ARG A O 1
#

Radius of gyration: 14.08 Å; chains: 1; bounding box: 29×28×37 Å